Protein AF-A0A1M5TZU2-F1 (afdb_monomer_lite)

Radius of gyration: 35.51 Å; chains: 1; bounding box: 53×22×109 Å

Foldseek 3Di:
DVVVLVVVVVLLVVLLVVLVVVCCPPNDGDPVSVVLLVVLLVVLVVVVDFVCVVSVVPPPSDNVRSSSRSNNCSCPVVSVVVVVCVVVVCPVVVVVVVVVVVVVVVVVVVVVVVVVVVVVVVVVVVVVVVVVVVVVVPPD

pLDDT: mean 74.57, std 9.78, range [50.16, 89.69]

Secondary structure (DSSP, 8-state):
-HHHHHHHHHHHHHHHHHHHHHHEETTEE-HHHHHHHHHHHHHHHHHT--HHHHTT--S---HHHHHHHHHHHHTHHHHHHHHHHHHHTTHHHHHHHHHHHHHHHHHHHHHHHHHHHHHHHHHHHHHHHHHHHHHHTT--

Organism: NCBI:txid1121306

Structure (mmCIF, N/CA/C/O backbone):
data_AF-A0A1M5TZU2-F1
#
_entry.id   AF-A0A1M5TZU2-F1
#
loop_
_atom_site.group_PDB
_atom_site.id
_atom_site.type_symbol
_atom_site.label_atom_id
_atom_site.label_alt_id
_atom_site.label_comp_id
_atom_site.label_asym_id
_atom_site.label_entity_id
_atom_site.label_seq_id
_atom_site.pdbx_PDB_ins_code
_atom_site.Cartn_x
_atom_site.Cartn_y
_atom_site.Cartn_z
_atom_site.occupancy
_atom_site.B_iso_or_equiv
_atom_site.auth_seq_id
_atom_site.auth_comp_id
_atom_site.auth_asym_id
_atom_site.auth_atom_id
_atom_site.pdbx_PDB_model_num
ATOM 1 N N . MET A 1 1 ? -16.575 11.493 7.407 1.00 60.16 1 MET A N 1
ATOM 2 C CA . MET A 1 1 ? -16.573 10.868 6.067 1.00 60.16 1 MET A CA 1
ATOM 3 C C . MET A 1 1 ? -15.570 11.566 5.154 1.00 60.16 1 MET A C 1
ATOM 5 O O . MET A 1 1 ? -14.624 10.913 4.745 1.00 60.16 1 MET A O 1
ATOM 9 N N . GLU A 1 2 ? -15.668 12.882 4.930 1.00 71.38 2 GLU A N 1
ATOM 10 C CA . GLU A 1 2 ? -14.792 13.566 3.953 1.00 71.38 2 GLU A CA 1
ATOM 11 C C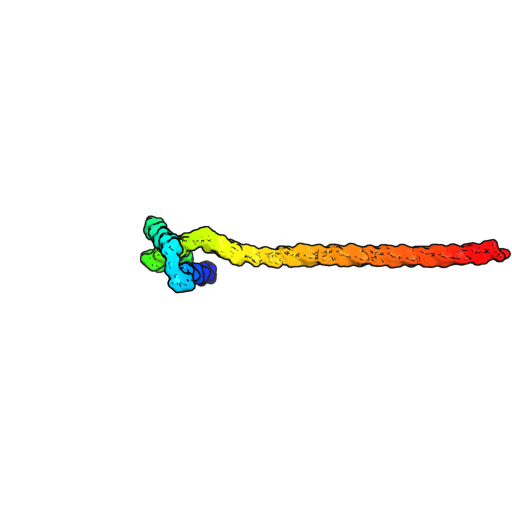 . GLU A 1 2 ? -13.315 13.695 4.355 1.00 71.38 2 GLU A C 1
ATOM 13 O O . GLU A 1 2 ? -12.443 13.445 3.531 1.00 71.38 2 GLU A O 1
ATOM 18 N N . LEU A 1 3 ? -13.003 13.991 5.624 1.00 77.62 3 LEU A N 1
ATOM 19 C CA . LEU A 1 3 ? -11.603 14.072 6.075 1.00 77.62 3 LEU A CA 1
ATOM 20 C C . LEU A 1 3 ? -10.880 12.719 5.963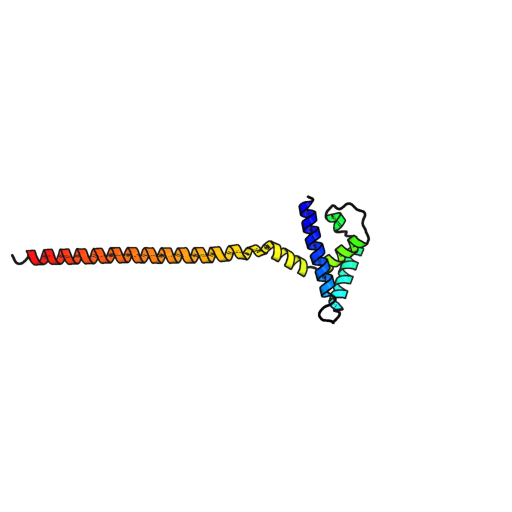 1.00 77.62 3 LEU A C 1
ATOM 22 O O . LEU A 1 3 ? -9.715 12.657 5.589 1.00 77.62 3 LEU A O 1
ATOM 26 N N . PHE A 1 4 ? -11.584 11.625 6.256 1.00 77.75 4 PHE A N 1
ATOM 27 C CA . PHE A 1 4 ? -11.029 10.278 6.147 1.00 77.75 4 PHE A CA 1
ATOM 28 C C . PHE A 1 4 ? -10.773 9.893 4.684 1.00 77.75 4 PHE A C 1
ATOM 30 O O . PHE A 1 4 ? -9.703 9.380 4.367 1.00 77.75 4 PHE A O 1
ATOM 37 N N . ALA A 1 5 ? -11.708 10.218 3.783 1.00 76.81 5 ALA A N 1
ATOM 38 C CA . ALA A 1 5 ? -11.512 10.059 2.345 1.00 76.81 5 ALA A CA 1
ATOM 39 C C . ALA A 1 5 ? -10.316 10.884 1.839 1.00 76.81 5 ALA A C 1
ATOM 41 O O . ALA A 1 5 ? -9.506 10.367 1.077 1.00 76.81 5 ALA A O 1
ATOM 42 N N . LEU A 1 6 ? -10.150 12.125 2.314 1.00 81.00 6 LEU A N 1
ATOM 43 C CA . LEU A 1 6 ? -9.008 12.979 1.977 1.00 81.00 6 LEU A CA 1
ATOM 44 C C . LEU A 1 6 ? -7.672 12.353 2.409 1.00 81.00 6 LEU A C 1
ATOM 46 O O . LEU A 1 6 ? -6.722 12.331 1.630 1.00 81.00 6 LEU A O 1
ATOM 50 N N . VAL A 1 7 ? -7.602 11.810 3.628 1.00 83.06 7 VAL A N 1
ATOM 51 C CA . VAL A 1 7 ? -6.395 11.140 4.141 1.00 83.06 7 VAL A CA 1
ATOM 52 C C . VAL A 1 7 ? -6.082 9.882 3.333 1.00 83.06 7 VAL A C 1
ATOM 54 O O . VAL A 1 7 ? -4.937 9.693 2.930 1.00 83.06 7 VAL A O 1
ATOM 57 N N . ILE A 1 8 ? -7.087 9.053 3.030 1.00 79.44 8 ILE A N 1
ATOM 58 C CA . ILE A 1 8 ? -6.907 7.884 2.157 1.00 79.44 8 ILE A CA 1
ATOM 59 C C . ILE A 1 8 ? -6.385 8.323 0.789 1.00 79.44 8 ILE A C 1
ATOM 61 O O . ILE A 1 8 ? -5.406 7.770 0.302 1.00 79.44 8 ILE A O 1
ATOM 65 N N . MET A 1 9 ? -6.985 9.348 0.189 1.00 78.50 9 MET A N 1
ATOM 66 C CA . MET A 1 9 ? -6.568 9.875 -1.109 1.00 78.50 9 MET A CA 1
ATOM 67 C C . MET A 1 9 ? -5.125 10.393 -1.102 1.00 78.50 9 MET A C 1
ATOM 69 O O . MET A 1 9 ? -4.383 10.133 -2.049 1.00 78.50 9 MET A O 1
ATOM 73 N N . ALA A 1 10 ? -4.700 11.069 -0.033 1.00 83.25 10 ALA A N 1
ATOM 74 C CA . ALA A 1 10 ? -3.321 11.526 0.125 1.00 83.25 10 ALA A CA 1
ATOM 75 C C . ALA A 1 10 ? -2.335 10.348 0.216 1.00 83.25 10 ALA A C 1
ATOM 77 O O . ALA A 1 10 ? -1.326 10.334 -0.489 1.00 83.25 10 ALA A O 1
ATOM 78 N N . LEU A 1 11 ? -2.661 9.325 1.014 1.00 81.25 11 LEU A N 1
ATOM 79 C CA . LEU A 1 11 ? -1.847 8.111 1.140 1.00 81.25 11 LEU A CA 1
ATOM 80 C C . LEU A 1 11 ? -1.754 7.339 -0.182 1.00 81.25 11 LEU A C 1
ATOM 82 O O . LEU A 1 11 ? -0.690 6.830 -0.526 1.00 81.25 11 LEU A O 1
ATOM 86 N N . LEU A 1 12 ? -2.847 7.273 -0.944 1.00 80.75 12 LEU A N 1
ATOM 87 C CA . LEU A 1 12 ? -2.859 6.637 -2.260 1.00 80.75 12 LEU A CA 1
ATOM 88 C C . LEU A 1 12 ? -2.003 7.391 -3.267 1.00 80.75 12 LEU A C 1
ATOM 90 O O . LEU A 1 12 ? -1.250 6.761 -4.004 1.00 80.75 12 LEU A O 1
ATOM 94 N N . CYS A 1 13 ? -2.094 8.721 -3.282 1.00 83.19 13 CYS A N 1
ATOM 95 C CA . CYS A 1 13 ? -1.280 9.557 -4.156 1.00 83.19 13 CYS A CA 1
ATOM 96 C C . CYS A 1 13 ? 0.218 9.302 -3.924 1.00 83.19 13 CYS A C 1
ATOM 98 O O . CYS A 1 13 ? 0.951 9.030 -4.876 1.00 83.19 13 CYS A O 1
ATOM 100 N N . GLU A 1 14 ? 0.649 9.273 -2.660 1.00 84.19 14 GLU A N 1
ATOM 101 C CA . GLU A 1 14 ? 2.032 8.955 -2.290 1.00 84.19 14 GLU A CA 1
ATOM 102 C C . GLU A 1 14 ? 2.415 7.526 -2.701 1.00 84.19 14 GLU A C 1
ATOM 104 O O . GLU A 1 14 ? 3.465 7.288 -3.302 1.00 84.19 14 GLU A O 1
ATOM 109 N N . ALA A 1 15 ? 1.529 6.559 -2.446 1.00 79.62 15 ALA A N 1
ATOM 110 C CA . ALA A 1 15 ? 1.757 5.164 -2.798 1.00 79.62 15 ALA A CA 1
ATOM 111 C C . ALA A 1 15 ? 1.955 4.973 -4.307 1.00 79.62 15 ALA A C 1
ATOM 113 O O . ALA A 1 15 ? 2.858 4.234 -4.717 1.00 79.62 15 ALA A O 1
ATOM 114 N N . ILE A 1 16 ? 1.133 5.642 -5.119 1.00 83.56 16 ILE A N 1
ATOM 115 C CA . ILE A 1 16 ? 1.219 5.655 -6.579 1.00 83.56 16 ILE A CA 1
ATOM 116 C C . ILE A 1 16 ? 2.542 6.294 -7.001 1.00 83.56 16 ILE A C 1
ATOM 118 O O . ILE A 1 16 ? 3.313 5.660 -7.721 1.00 83.56 16 ILE A O 1
ATOM 122 N N . TRP A 1 17 ? 2.849 7.496 -6.510 1.00 84.69 17 TRP A N 1
ATOM 123 C CA . TRP A 1 17 ? 4.064 8.224 -6.878 1.00 84.69 17 TRP A CA 1
ATOM 124 C C . TRP A 1 17 ? 5.345 7.435 -6.577 1.00 84.69 17 TRP A C 1
ATOM 126 O O . TRP A 1 17 ? 6.224 7.319 -7.432 1.00 84.69 17 TRP A O 1
ATOM 136 N N . GLU A 1 18 ? 5.432 6.814 -5.401 1.00 82.44 18 GLU A N 1
ATOM 137 C CA . GLU A 1 18 ? 6.550 5.936 -5.046 1.00 82.44 18 GLU A CA 1
ATOM 138 C C . GLU A 1 18 ? 6.639 4.700 -5.949 1.00 82.44 18 GLU A C 1
ATOM 140 O O . GLU A 1 18 ? 7.729 4.306 -6.365 1.00 82.44 18 GLU A O 1
ATOM 145 N N . THR A 1 19 ? 5.503 4.109 -6.329 1.00 80.44 19 THR A N 1
ATOM 146 C CA . THR A 1 19 ? 5.487 2.963 -7.256 1.00 80.44 19 THR A CA 1
ATOM 147 C C . THR A 1 19 ? 6.041 3.338 -8.619 1.00 80.44 19 THR A C 1
ATOM 149 O O . THR A 1 19 ? 6.864 2.602 -9.163 1.00 80.44 19 THR A O 1
ATOM 152 N N . LEU A 1 20 ? 5.644 4.498 -9.149 1.00 80.69 20 LEU A N 1
ATOM 153 C CA . LEU A 1 20 ? 6.174 4.992 -10.416 1.00 80.69 20 LEU A CA 1
ATOM 154 C C . LEU A 1 20 ? 7.679 5.272 -10.331 1.00 80.69 20 LEU A C 1
ATOM 156 O O . LEU A 1 20 ? 8.421 4.853 -11.220 1.00 80.69 20 LEU A O 1
ATOM 160 N N . LYS A 1 21 ? 8.155 5.907 -9.251 1.00 80.31 21 LY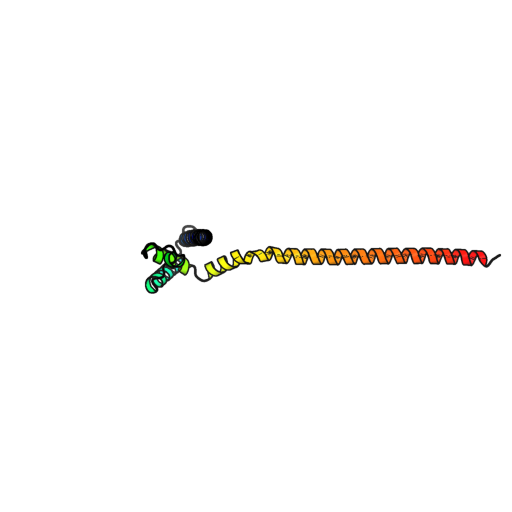S A N 1
ATOM 161 C CA . LYS A 1 21 ? 9.595 6.142 -9.036 1.00 80.31 21 LYS A CA 1
ATOM 162 C C . LYS A 1 21 ? 10.391 4.840 -8.982 1.00 80.31 21 LYS A C 1
ATOM 164 O O . LYS A 1 21 ? 11.486 4.770 -9.530 1.00 80.31 21 LYS A O 1
ATOM 169 N N . MET A 1 22 ? 9.845 3.789 -8.372 1.00 75.88 22 MET A N 1
ATOM 170 C CA . MET A 1 22 ? 10.527 2.497 -8.266 1.00 75.88 22 MET A CA 1
ATOM 171 C C . MET A 1 22 ? 10.759 1.808 -9.620 1.00 75.88 22 MET A C 1
ATOM 173 O O . MET A 1 22 ? 11.704 1.031 -9.739 1.00 75.88 22 MET A O 1
ATOM 177 N N . ILE A 1 23 ? 9.950 2.093 -10.644 1.00 77.19 23 ILE A N 1
ATOM 178 C CA . ILE A 1 23 ? 10.162 1.553 -11.999 1.00 77.19 23 ILE A CA 1
ATOM 179 C C . ILE A 1 23 ? 11.484 2.080 -12.583 1.00 77.19 23 ILE A C 1
ATOM 181 O O . ILE A 1 23 ? 12.216 1.336 -13.245 1.00 77.19 23 ILE A O 1
ATOM 185 N N . TRP A 1 24 ? 11.822 3.335 -12.271 1.00 71.25 24 TRP A N 1
ATOM 186 C CA . TRP A 1 24 ? 13.031 4.020 -12.717 1.00 71.25 24 TRP A CA 1
ATOM 187 C C . TRP A 1 24 ? 14.011 4.227 -11.552 1.00 71.25 24 TRP A C 1
ATOM 189 O O . TRP A 1 24 ? 14.128 5.317 -10.994 1.00 71.25 24 TRP A O 1
ATOM 199 N N . GLN A 1 25 ? 14.759 3.184 -11.180 1.00 69.19 25 GLN A N 1
ATOM 200 C CA . GLN A 1 25 ? 15.815 3.307 -10.168 1.00 69.19 25 GLN A CA 1
ATOM 201 C C . GLN A 1 25 ? 17.196 3.456 -10.810 1.00 69.19 25 GLN A C 1
ATOM 203 O O . GLN A 1 25 ? 17.631 2.609 -11.585 1.00 69.19 25 GLN A O 1
ATOM 208 N N . ASN A 1 26 ? 17.931 4.505 -10.424 1.00 59.62 26 ASN A N 1
ATOM 209 C CA . ASN A 1 26 ? 19.374 4.649 -10.675 1.00 59.62 26 ASN A CA 1
ATOM 210 C C . ASN A 1 26 ? 19.797 4.432 -12.144 1.00 59.62 26 ASN A C 1
ATOM 212 O O . ASN A 1 26 ? 20.796 3.769 -12.422 1.00 59.62 26 ASN A O 1
ATOM 216 N N . GLY A 1 27 ? 19.008 4.948 -13.093 1.00 63.44 27 GLY A N 1
ATOM 217 C CA . GLY A 1 27 ? 19.291 4.832 -14.529 1.00 63.44 27 GLY A CA 1
ATOM 218 C C . GLY A 1 27 ? 19.118 3.424 -15.115 1.00 63.44 27 GLY A C 1
ATOM 219 O O . GLY A 1 27 ? 19.460 3.214 -16.276 1.00 63.44 27 GLY A O 1
ATOM 220 N N . LYS A 1 28 ? 18.586 2.462 -14.347 1.00 62.91 28 LYS A N 1
ATOM 221 C CA . LYS A 1 28 ? 18.258 1.110 -14.811 1.00 62.91 28 LYS A CA 1
ATOM 222 C C . LYS A 1 28 ? 16.758 0.877 -14.700 1.00 62.91 28 LYS A C 1
ATOM 224 O O . LYS A 1 28 ? 16.162 1.002 -13.633 1.00 62.91 28 LYS A O 1
ATOM 229 N N . PHE A 1 29 ? 16.153 0.522 -15.824 1.00 72.75 29 PHE A N 1
ATOM 230 C CA . PHE A 1 29 ? 14.738 0.198 -15.873 1.00 72.75 29 PHE A CA 1
ATOM 231 C C . PHE A 1 29 ? 14.513 -1.205 -15.300 1.00 72.75 29 PHE A C 1
ATOM 233 O O . PHE A 1 29 ? 15.082 -2.180 -15.796 1.00 72.75 29 PHE A O 1
ATOM 240 N N . SER A 1 30 ? 13.707 -1.318 -14.244 1.00 75.69 30 SER A N 1
ATOM 241 C CA . SER A 1 30 ? 13.426 -2.613 -13.616 1.00 75.69 30 SER A CA 1
ATOM 242 C C . SER A 1 30 ? 12.231 -3.290 -14.293 1.00 75.69 30 SER A C 1
ATOM 244 O O . SER A 1 30 ? 11.072 -3.042 -13.959 1.00 75.69 30 SER A O 1
ATOM 246 N N . ILE A 1 31 ? 12.525 -4.164 -15.263 1.00 77.81 31 ILE A N 1
ATOM 247 C CA . ILE A 1 31 ? 11.510 -4.949 -15.989 1.00 77.81 31 ILE A CA 1
ATOM 248 C C . ILE A 1 31 ? 10.607 -5.725 -15.017 1.00 77.81 31 ILE A C 1
ATOM 250 O O . ILE A 1 31 ? 9.401 -5.776 -15.231 1.00 77.81 31 ILE A O 1
ATOM 254 N N . ASP A 1 32 ? 11.160 -6.250 -13.920 1.00 79.00 32 ASP A N 1
ATOM 255 C CA . ASP A 1 32 ? 10.408 -7.052 -12.949 1.00 79.00 32 ASP A CA 1
ATOM 256 C C . ASP A 1 32 ? 9.329 -6.230 -12.231 1.00 79.00 32 ASP A C 1
ATOM 258 O O . ASP A 1 32 ? 8.205 -6.694 -12.031 1.00 79.00 32 ASP A O 1
ATOM 262 N N . ARG A 1 33 ? 9.637 -4.971 -11.888 1.00 80.75 33 ARG A N 1
ATOM 263 C CA . ARG A 1 33 ? 8.673 -4.072 -11.238 1.00 80.75 33 ARG A CA 1
ATOM 264 C C . ARG A 1 33 ? 7.624 -3.578 -12.221 1.00 80.75 33 ARG A C 1
ATOM 266 O O . ARG A 1 33 ? 6.458 -3.475 -11.852 1.00 80.75 33 ARG A O 1
ATOM 273 N N . LEU A 1 34 ? 8.014 -3.319 -13.472 1.00 84.25 34 LEU A N 1
ATOM 274 C CA . LEU A 1 34 ? 7.048 -3.013 -14.524 1.00 84.25 34 LEU A CA 1
ATOM 275 C C . LEU A 1 34 ? 6.117 -4.212 -14.777 1.00 84.25 34 LEU A C 1
ATOM 277 O O . LEU A 1 34 ? 4.913 -4.026 -14.918 1.00 84.25 34 LEU A O 1
ATOM 281 N N . GLY A 1 35 ? 6.649 -5.436 -14.782 1.00 83.88 35 GLY A N 1
ATOM 282 C CA . GLY A 1 35 ? 5.861 -6.660 -14.911 1.00 83.88 35 GLY A CA 1
ATOM 283 C C . GLY A 1 35 ? 4.834 -6.800 -13.788 1.00 83.88 35 GLY A C 1
ATOM 284 O O . GLY A 1 35 ? 3.655 -7.020 -14.060 1.00 83.88 35 GLY A O 1
ATOM 285 N N . ALA A 1 36 ? 5.245 -6.577 -12.537 1.00 84.06 36 ALA A N 1
ATOM 286 C CA . ALA A 1 36 ? 4.333 -6.562 -11.394 1.00 84.06 36 ALA A CA 1
ATOM 287 C C . ALA A 1 36 ? 3.252 -5.470 -11.517 1.00 84.06 36 ALA A C 1
ATOM 289 O O . ALA A 1 36 ? 2.077 -5.745 -11.263 1.00 84.06 36 ALA A O 1
ATOM 290 N N . LEU A 1 37 ? 3.625 -4.263 -11.967 1.00 87.38 37 LEU A N 1
ATOM 291 C CA . LEU A 1 37 ? 2.693 -3.160 -12.230 1.00 87.38 37 LEU A CA 1
ATOM 292 C C . LEU A 1 37 ? 1.621 -3.564 -13.246 1.00 87.38 37 LEU A C 1
ATOM 294 O O . LEU A 1 37 ? 0.427 -3.423 -12.984 1.00 87.38 37 LEU A O 1
ATOM 298 N N . ILE A 1 38 ? 2.050 -4.102 -14.389 1.00 87.81 38 ILE A N 1
ATOM 299 C CA . ILE A 1 38 ? 1.158 -4.541 -15.463 1.00 87.81 38 ILE A CA 1
ATOM 300 C C . ILE A 1 38 ? 0.235 -5.651 -14.957 1.00 87.81 38 ILE A C 1
ATOM 302 O O . ILE A 1 38 ? -0.969 -5.579 -15.186 1.00 87.81 38 ILE A O 1
ATOM 306 N N . CYS A 1 39 ? 0.756 -6.630 -14.212 1.00 87.06 39 CYS A N 1
ATOM 307 C CA . CYS A 1 39 ? -0.062 -7.675 -13.597 1.00 87.06 39 CYS A CA 1
ATOM 308 C C . CYS A 1 39 ? -1.135 -7.093 -12.665 1.00 87.06 39 CYS A C 1
ATOM 310 O O . CYS A 1 39 ? -2.295 -7.492 -12.754 1.00 87.06 39 CYS A O 1
ATOM 312 N N . GLY A 1 40 ? -0.789 -6.117 -11.820 1.00 87.38 40 GLY A N 1
ATOM 313 C CA . GLY A 1 40 ? -1.755 -5.445 -10.945 1.00 87.38 40 GLY A CA 1
ATOM 314 C C . GLY A 1 40 ? -2.852 -4.710 -11.721 1.00 87.38 40 GLY A C 1
ATOM 315 O O . GLY A 1 40 ? -4.033 -4.836 -11.394 1.00 87.38 40 GLY A O 1
ATOM 316 N N . VAL A 1 41 ? -2.486 -4.010 -12.799 1.00 88.62 41 VAL A N 1
ATOM 317 C CA . VAL A 1 41 ? -3.441 -3.337 -13.697 1.00 88.62 41 VAL A CA 1
ATOM 318 C C . VAL A 1 41 ? -4.349 -4.333 -14.414 1.00 88.62 41 VAL A C 1
ATOM 320 O O . VAL A 1 41 ? -5.559 -4.120 -14.458 1.00 88.62 41 VAL A O 1
ATOM 323 N N . VAL A 1 42 ? -3.812 -5.447 -14.914 1.00 89.69 42 VAL A N 1
ATOM 324 C CA . VAL A 1 42 ? -4.612 -6.506 -15.549 1.00 89.69 42 VAL A CA 1
ATOM 325 C C . VAL A 1 42 ? -5.620 -7.092 -14.561 1.00 89.69 42 VAL A C 1
ATOM 327 O O . VAL A 1 42 ? -6.794 -7.220 -14.898 1.00 89.69 42 VAL A O 1
ATOM 330 N N . VAL A 1 43 ? -5.204 -7.385 -13.326 1.00 87.19 43 VAL A N 1
ATOM 331 C CA . VAL A 1 43 ? -6.110 -7.890 -12.283 1.00 87.19 43 VAL A CA 1
ATOM 332 C C . VAL A 1 43 ? -7.214 -6.873 -11.975 1.00 87.19 43 VAL A C 1
ATOM 334 O O . VAL A 1 43 ? -8.387 -7.244 -11.938 1.00 87.19 43 VAL A O 1
ATOM 337 N N . ALA A 1 44 ? -6.881 -5.588 -11.827 1.00 87.88 44 ALA A N 1
ATOM 338 C CA . ALA A 1 44 ? -7.878 -4.545 -11.580 1.00 87.88 44 ALA A CA 1
ATOM 339 C C . ALA A 1 44 ? -8.879 -4.395 -12.737 1.00 87.88 44 ALA A C 1
ATOM 341 O O . ALA A 1 44 ? -10.073 -4.228 -12.491 1.00 87.88 44 ALA A O 1
ATOM 342 N N . LEU A 1 45 ? -8.420 -4.520 -13.988 1.00 86.19 45 LEU A N 1
ATOM 343 C CA . LEU A 1 45 ? -9.277 -4.504 -15.177 1.00 86.19 45 LEU A CA 1
ATOM 344 C C . LEU A 1 45 ? -10.217 -5.713 -15.237 1.00 86.19 45 LEU A C 1
ATOM 346 O O . LEU A 1 45 ? -11.393 -5.549 -15.562 1.00 86.19 45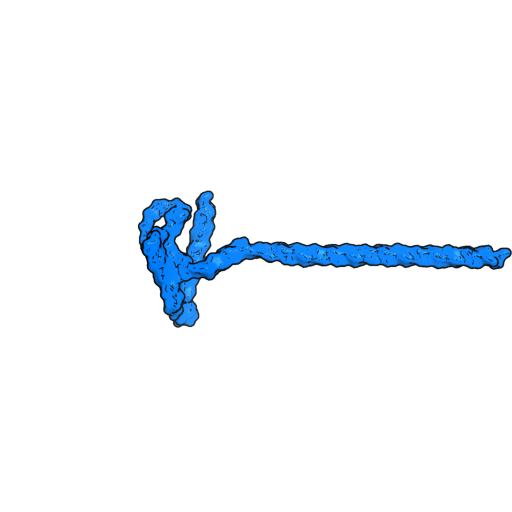 LEU A O 1
ATOM 350 N N . VAL A 1 46 ? -9.725 -6.911 -14.905 1.00 86.06 46 VAL A N 1
ATOM 351 C CA . VAL A 1 46 ? -10.530 -8.145 -14.891 1.00 86.06 46 VAL A CA 1
ATOM 352 C C . VAL A 1 46 ? -11.629 -8.067 -13.834 1.00 86.06 46 VAL A C 1
ATOM 354 O O . VAL A 1 46 ? -12.778 -8.401 -14.116 1.00 86.06 46 VAL A O 1
ATOM 357 N N . VAL A 1 47 ? -11.294 -7.594 -12.633 1.00 86.00 47 VAL A N 1
ATOM 358 C CA . VAL A 1 47 ? -12.246 -7.496 -11.515 1.00 86.00 47 VAL A CA 1
ATOM 359 C C . VAL A 1 47 ? -13.114 -6.227 -11.617 1.00 86.00 47 VAL A C 1
ATOM 361 O O . VAL A 1 47 ? -14.154 -6.141 -10.970 1.00 86.00 47 VAL A O 1
ATOM 364 N N . LYS A 1 48 ? -12.736 -5.261 -12.469 1.00 83.75 48 LYS A N 1
ATOM 365 C CA . LYS A 1 48 ? -13.376 -3.939 -12.620 1.00 83.75 48 LYS A CA 1
ATOM 366 C C . LYS A 1 48 ? -13.488 -3.182 -11.294 1.00 83.75 48 LYS A C 1
ATOM 368 O O . LYS A 1 48 ? -14.499 -2.539 -11.017 1.00 83.75 48 LYS A O 1
ATOM 373 N N . VAL A 1 49 ? -12.446 -3.271 -10.467 1.00 81.50 49 VAL A N 1
ATOM 374 C CA . VAL A 1 49 ? -12.401 -2.549 -9.190 1.00 81.50 49 VAL A CA 1
ATOM 375 C C . VAL A 1 49 ? -11.982 -1.111 -9.447 1.00 81.50 49 VAL A C 1
ATOM 377 O O . VAL A 1 49 ? -10.952 -0.864 -10.071 1.00 81.50 49 VAL A O 1
ATOM 380 N N . ASP A 1 50 ? -12.767 -0.178 -8.919 1.00 84.06 50 ASP A N 1
ATOM 381 C CA . ASP A 1 50 ? -12.444 1.242 -8.890 1.00 84.06 50 ASP A CA 1
ATOM 382 C C . ASP A 1 50 ? -12.377 1.718 -7.437 1.00 84.06 50 ASP A C 1
ATOM 384 O O . ASP A 1 50 ? -13.375 1.731 -6.708 1.00 84.06 50 ASP A O 1
ATOM 388 N N . MET A 1 51 ? -11.179 2.103 -7.009 1.00 77.44 51 MET A N 1
ATOM 389 C CA . MET A 1 51 ? -10.931 2.581 -5.660 1.00 77.44 51 MET A CA 1
ATOM 390 C C . MET A 1 51 ? -11.660 3.894 -5.355 1.00 77.44 51 MET A C 1
ATOM 392 O O . MET A 1 51 ? -12.080 4.096 -4.217 1.00 77.44 51 MET A O 1
ATOM 396 N N . PHE A 1 52 ? -11.882 4.762 -6.346 1.00 76.44 52 PHE A N 1
ATOM 397 C CA . PHE A 1 52 ? -12.633 6.003 -6.135 1.00 76.44 52 PHE A CA 1
ATOM 398 C C . PHE A 1 52 ? -14.104 5.717 -5.840 1.00 76.44 52 PHE A C 1
ATOM 400 O O . PHE A 1 52 ? -14.669 6.297 -4.911 1.00 76.44 52 PHE A O 1
ATOM 407 N N . SER A 1 53 ? -14.681 4.733 -6.534 1.00 75.88 53 SER A N 1
ATOM 408 C CA . SER A 1 53 ? -16.022 4.239 -6.221 1.00 75.88 53 SER A CA 1
ATOM 409 C C . SER A 1 53 ? -16.088 3.608 -4.826 1.00 75.88 53 SER A C 1
ATOM 411 O O . SER A 1 53 ? -17.107 3.748 -4.153 1.00 75.88 53 SER A O 1
ATOM 413 N N . LEU A 1 54 ? -15.020 2.939 -4.372 1.00 72.62 54 LEU A N 1
ATOM 414 C CA . LEU A 1 54 ? -14.936 2.353 -3.026 1.00 72.62 54 LEU A CA 1
ATOM 415 C C . LEU A 1 54 ? -14.903 3.412 -1.916 1.00 72.62 54 LEU A C 1
ATOM 417 O O . LEU A 1 54 ? -15.480 3.208 -0.852 1.00 72.62 54 LEU A O 1
ATOM 421 N N . VAL A 1 55 ? -14.230 4.540 -2.156 1.00 73.31 55 VAL A N 1
ATOM 422 C CA . VAL A 1 55 ? -14.111 5.657 -1.200 1.00 73.31 55 VAL A CA 1
ATOM 423 C C . VAL A 1 55 ? -15.364 6.557 -1.212 1.00 73.31 55 VAL A C 1
ATOM 425 O O . VAL A 1 55 ? -15.489 7.469 -0.398 1.00 73.31 55 VAL A O 1
ATOM 428 N N . GLY A 1 56 ? -16.339 6.274 -2.084 1.00 70.88 56 GLY A N 1
ATOM 429 C CA . GLY A 1 56 ? -17.600 7.014 -2.176 1.00 70.88 56 GLY A CA 1
ATOM 430 C C . GLY A 1 56 ? -17.534 8.248 -3.077 1.00 70.88 56 GLY A C 1
ATOM 431 O O . GLY A 1 56 ? -18.448 9.070 -3.054 1.00 70.88 56 GLY A O 1
ATOM 432 N N . LEU A 1 57 ? -16.481 8.380 -3.890 1.00 68.25 57 LEU A N 1
ATOM 433 C CA . LEU A 1 57 ? -16.399 9.391 -4.939 1.00 68.25 57 LEU A CA 1
ATOM 434 C C . LEU A 1 57 ? -17.198 8.869 -6.142 1.00 68.25 57 LEU A C 1
ATOM 436 O O . LEU A 1 57 ? -16.709 8.097 -6.958 1.00 68.25 57 LEU A O 1
ATOM 440 N N . THR A 1 58 ? -18.470 9.255 -6.217 1.00 56.50 58 THR A N 1
ATOM 441 C CA . THR A 1 58 ? -19.478 8.740 -7.165 1.00 56.50 58 THR A CA 1
ATOM 442 C C . THR A 1 58 ? -19.292 9.178 -8.622 1.00 56.50 58 THR A C 1
ATOM 444 O O . THR A 1 58 ? -20.184 8.962 -9.445 1.00 56.50 58 THR A O 1
ATOM 447 N N . GLN A 1 59 ? -18.158 9.779 -8.990 1.00 54.69 59 GLN A N 1
ATOM 448 C CA . GLN A 1 59 ? -17.904 10.086 -10.394 1.00 54.69 59 GLN A CA 1
ATOM 449 C C . GLN A 1 59 ? -17.582 8.794 -11.144 1.00 54.69 59 GLN A C 1
ATOM 451 O O . GLN A 1 59 ? -16.513 8.224 -10.966 1.00 54.69 59 GLN A O 1
ATOM 456 N N . THR A 1 60 ? -18.563 8.353 -11.940 1.00 53.09 60 THR A N 1
ATOM 457 C CA . THR A 1 60 ? -18.495 7.410 -13.070 1.00 53.09 60 THR A CA 1
ATOM 458 C C . THR A 1 60 ? -17.154 6.710 -13.234 1.00 53.09 60 THR A C 1
ATOM 460 O O . THR A 1 60 ? -16.181 7.376 -13.585 1.00 53.09 60 THR A O 1
ATOM 463 N N . THR A 1 61 ? -17.163 5.382 -13.073 1.00 59.06 61 THR A N 1
ATOM 464 C CA . THR A 1 61 ? -16.072 4.438 -13.364 1.00 59.06 61 THR A CA 1
ATOM 465 C C . THR A 1 61 ? -15.223 4.903 -14.540 1.00 59.06 61 THR A C 1
ATOM 467 O O . THR A 1 61 ? -15.508 4.628 -15.707 1.00 59.06 61 THR A O 1
ATOM 470 N N . SER A 1 62 ? -14.178 5.658 -14.223 1.00 72.69 62 SER A N 1
ATOM 471 C CA . SER A 1 62 ? -13.269 6.188 -15.222 1.00 72.69 62 SER A CA 1
ATOM 472 C C . SER A 1 62 ? -12.182 5.148 -15.401 1.00 72.69 62 SER A C 1
ATOM 474 O O . SER A 1 62 ? -11.681 4.597 -14.420 1.00 72.69 62 SER A O 1
ATOM 476 N N . ILE A 1 63 ? -11.785 4.875 -16.644 1.00 78.25 63 ILE A N 1
ATOM 477 C CA . ILE A 1 63 ? -10.688 3.938 -16.941 1.00 78.25 63 ILE A CA 1
ATOM 478 C C . ILE A 1 63 ? -9.439 4.271 -16.096 1.00 78.25 63 ILE A C 1
ATOM 480 O O . ILE A 1 63 ? -8.721 3.374 -15.661 1.00 78.25 63 ILE A O 1
ATOM 484 N N . ILE A 1 64 ? -9.243 5.561 -15.792 1.00 81.25 64 ILE A N 1
ATOM 485 C CA . ILE A 1 64 ? -8.201 6.078 -14.902 1.00 81.25 64 ILE A CA 1
ATOM 486 C C . ILE A 1 64 ? -8.286 5.485 -13.484 1.00 81.25 64 ILE A C 1
ATOM 488 O O . ILE A 1 64 ? -7.258 5.090 -12.942 1.00 81.25 64 ILE A O 1
ATOM 492 N N . GLY A 1 65 ? -9.479 5.383 -12.890 1.00 80.50 65 GLY A N 1
ATOM 493 C CA . GLY A 1 65 ? -9.670 4.864 -11.531 1.00 80.50 65 GLY A CA 1
ATOM 494 C C . GLY A 1 65 ? -9.307 3.387 -11.424 1.00 80.50 65 GLY A C 1
ATOM 495 O O . GLY A 1 65 ? -8.602 2.974 -10.502 1.00 80.50 65 GLY A O 1
ATOM 496 N N . ILE A 1 66 ? -9.678 2.602 -12.436 1.00 85.19 66 ILE A N 1
ATOM 497 C CA . ILE A 1 66 ? -9.348 1.173 -12.505 1.00 85.19 66 ILE A CA 1
ATOM 498 C C . ILE A 1 66 ? -7.834 0.969 -12.671 1.00 85.19 66 ILE A C 1
ATOM 500 O O . ILE A 1 66 ? -7.238 0.139 -11.984 1.00 85.19 66 ILE A O 1
ATOM 504 N N . VAL A 1 67 ? -7.179 1.763 -13.525 1.00 86.44 67 VAL A N 1
ATOM 505 C CA . VAL A 1 67 ? -5.718 1.699 -13.704 1.00 86.44 67 VAL A CA 1
ATOM 506 C C . VAL A 1 67 ? -4.986 2.076 -12.414 1.00 86.44 67 VAL A C 1
ATOM 508 O O . VAL A 1 67 ? -4.085 1.351 -11.998 1.00 86.44 67 VAL A O 1
ATOM 511 N N . LEU A 1 68 ? -5.392 3.156 -11.741 1.00 83.81 68 LEU A N 1
ATOM 512 C CA . LEU A 1 68 ? -4.793 3.577 -10.468 1.00 83.81 68 LEU A CA 1
ATOM 513 C C . LEU A 1 68 ? -4.971 2.518 -9.377 1.00 83.81 68 LEU A C 1
ATOM 515 O O . LEU A 1 68 ? -4.029 2.221 -8.644 1.00 83.81 68 LEU A O 1
ATOM 519 N N . THR A 1 69 ? -6.141 1.885 -9.328 1.00 86.94 69 THR A N 1
ATOM 520 C CA . THR A 1 69 ? -6.406 0.756 -8.429 1.00 86.94 69 THR A CA 1
ATOM 521 C C . THR A 1 69 ? -5.434 -0.393 -8.696 1.00 86.94 69 THR A C 1
ATOM 523 O O . THR A 1 69 ? -4.850 -0.946 -7.767 1.00 86.94 69 THR A O 1
ATOM 526 N N . GLY A 1 70 ? -5.183 -0.710 -9.966 1.00 87.94 70 GLY A N 1
ATOM 527 C CA . GLY A 1 70 ? -4.208 -1.721 -10.362 1.00 87.94 70 GLY A CA 1
ATOM 528 C C . GLY A 1 70 ? -2.765 -1.396 -9.985 1.00 87.94 70 GLY A C 1
ATOM 529 O O . GLY A 1 70 ? -2.035 -2.278 -9.534 1.00 87.94 70 GLY A O 1
ATOM 530 N N . ILE A 1 71 ? -2.366 -0.126 -10.099 1.00 86.94 71 ILE A N 1
ATOM 531 C CA . ILE A 1 71 ? -1.049 0.350 -9.651 1.00 86.94 71 ILE A CA 1
ATOM 532 C C . ILE A 1 71 ? -0.895 0.134 -8.142 1.00 86.94 71 ILE A C 1
ATOM 534 O O . ILE A 1 71 ? 0.120 -0.400 -7.698 1.00 86.94 71 ILE A O 1
ATOM 538 N N . VAL A 1 72 ? -1.913 0.474 -7.352 1.00 83.19 72 VAL A N 1
ATOM 539 C CA . VAL A 1 72 ? -1.893 0.266 -5.897 1.00 83.19 72 VAL A CA 1
ATOM 540 C C . VAL A 1 72 ? -1.841 -1.227 -5.555 1.00 83.19 72 VAL A C 1
ATOM 542 O O . VAL A 1 72 ? -1.005 -1.640 -4.750 1.00 83.19 72 VAL A O 1
ATOM 545 N N . ILE A 1 73 ? -2.659 -2.054 -6.218 1.00 85.06 73 ILE A N 1
ATOM 546 C CA . ILE A 1 73 ? -2.657 -3.519 -6.053 1.00 85.06 73 ILE A CA 1
ATOM 547 C C . ILE A 1 73 ? -1.282 -4.113 -6.376 1.00 85.06 73 ILE A C 1
ATOM 549 O O . ILE A 1 73 ? -0.839 -5.027 -5.683 1.00 85.06 73 ILE A O 1
ATOM 553 N N . SER A 1 74 ? -0.579 -3.586 -7.382 1.00 85.06 74 SER A N 1
ATOM 554 C CA . SER A 1 74 ? 0.725 -4.110 -7.803 1.00 85.06 74 SER A CA 1
ATOM 555 C C . SER A 1 74 ? 1.823 -4.016 -6.740 1.00 85.06 74 SER A C 1
ATOM 557 O O . SER A 1 74 ? 2.743 -4.834 -6.747 1.00 85.06 74 SER A O 1
ATOM 559 N N . ARG A 1 75 ? 1.728 -3.074 -5.785 1.00 76.38 75 ARG A N 1
ATOM 560 C CA . ARG A 1 75 ? 2.646 -3.050 -4.630 1.00 76.38 75 ARG A CA 1
ATOM 561 C C . ARG A 1 75 ? 2.387 -4.201 -3.656 1.00 76.38 75 ARG A C 1
ATOM 563 O O . ARG A 1 75 ? 3.281 -4.551 -2.882 1.00 76.38 75 ARG A O 1
ATOM 570 N N . GLY A 1 76 ? 1.182 -4.770 -3.677 1.00 76.06 76 GLY A N 1
ATOM 571 C CA . GLY A 1 76 ? 0.795 -5.946 -2.908 1.00 76.06 76 GLY A CA 1
ATOM 572 C C . GLY A 1 76 ? 1.055 -5.823 -1.405 1.00 76.06 76 GLY A C 1
ATOM 573 O O . GLY A 1 76 ? 0.919 -4.757 -0.800 1.00 76.06 76 GLY A O 1
ATOM 574 N N . ALA A 1 77 ? 1.456 -6.943 -0.801 1.00 68.31 77 ALA A N 1
ATOM 575 C CA . ALA A 1 77 ? 1.685 -7.068 0.636 1.00 68.31 77 ALA A CA 1
ATOM 576 C C . ALA A 1 77 ? 2.773 -6.128 1.182 1.00 68.31 77 ALA A C 1
ATOM 578 O O . ALA A 1 77 ? 2.722 -5.792 2.359 1.00 68.31 77 ALA A O 1
ATOM 579 N N . ASN A 1 78 ? 3.710 -5.658 0.349 1.00 73.12 78 ASN A N 1
ATOM 580 C CA . ASN A 1 78 ? 4.753 -4.721 0.779 1.00 73.12 78 ASN A CA 1
ATOM 581 C C . ASN A 1 78 ? 4.152 -3.365 1.173 1.00 73.12 78 ASN A C 1
ATOM 583 O O . ASN A 1 78 ? 4.487 -2.825 2.217 1.00 73.12 78 ASN A O 1
ATOM 587 N N . PHE A 1 79 ? 3.189 -2.857 0.397 1.00 74.50 79 PHE A N 1
ATOM 588 C CA . PHE A 1 79 ? 2.472 -1.631 0.756 1.00 74.50 79 PHE A CA 1
ATOM 589 C C . PHE A 1 79 ? 1.595 -1.814 1.995 1.00 74.50 79 PHE A C 1
ATOM 591 O O . PHE A 1 79 ? 1.575 -0.953 2.866 1.00 74.50 79 PHE A O 1
ATOM 598 N N . VAL A 1 80 ? 0.888 -2.943 2.094 1.00 71.50 80 VAL A N 1
ATOM 599 C CA . VAL A 1 80 ? 0.056 -3.247 3.268 1.00 71.50 80 VAL A CA 1
ATOM 600 C C . VAL A 1 80 ? 0.921 -3.366 4.523 1.00 71.50 80 VAL A C 1
ATOM 602 O O . VAL A 1 80 ? 0.542 -2.853 5.570 1.00 71.50 80 VAL A O 1
ATOM 605 N N . HIS A 1 81 ? 2.099 -3.981 4.420 1.00 74.00 81 HIS A N 1
ATOM 606 C CA . HIS A 1 81 ? 3.058 -4.069 5.514 1.00 74.00 81 HIS A CA 1
ATOM 607 C C . HIS A 1 81 ? 3.569 -2.686 5.935 1.00 74.00 81 HIS A C 1
ATOM 609 O O . HIS A 1 81 ? 3.554 -2.377 7.123 1.00 74.00 81 HIS A O 1
ATOM 615 N N . ASP A 1 82 ? 3.937 -1.830 4.979 1.00 74.38 82 ASP A N 1
ATOM 616 C CA . ASP A 1 82 ? 4.383 -0.460 5.252 1.00 74.38 82 ASP A CA 1
ATOM 617 C C . ASP A 1 82 ? 3.266 0.397 5.872 1.00 74.38 82 ASP A C 1
ATOM 619 O O . ASP A 1 82 ? 3.508 1.153 6.814 1.00 74.38 82 ASP A O 1
ATOM 623 N N . LEU A 1 83 ? 2.025 0.245 5.402 1.00 71.62 83 LEU A N 1
ATOM 624 C CA . LEU A 1 83 ? 0.851 0.932 5.941 1.00 71.62 83 LEU A CA 1
ATOM 625 C C . LEU A 1 83 ? 0.540 0.472 7.370 1.00 71.62 83 LEU A C 1
ATOM 627 O O . LEU A 1 83 ? 0.365 1.299 8.262 1.00 71.62 83 LEU A O 1
ATOM 631 N N . ILE A 1 84 ? 0.524 -0.843 7.605 1.00 77.38 84 ILE A N 1
ATOM 632 C CA . ILE A 1 84 ? 0.325 -1.432 8.932 1.00 77.38 84 ILE A CA 1
ATOM 633 C C . ILE A 1 84 ? 1.444 -0.997 9.877 1.00 77.38 84 ILE A C 1
ATOM 635 O O . ILE A 1 84 ? 1.159 -0.635 11.011 1.00 77.38 84 ILE A O 1
ATOM 639 N N . ASN A 1 85 ? 2.702 -0.986 9.433 1.00 74.31 85 ASN A N 1
ATOM 640 C CA . ASN A 1 85 ? 3.820 -0.520 10.249 1.00 74.31 85 ASN A CA 1
ATOM 641 C C . ASN A 1 85 ? 3.716 0.973 10.552 1.00 74.31 85 ASN A C 1
ATOM 643 O O . ASN A 1 85 ? 3.962 1.365 11.682 1.00 74.31 85 ASN A O 1
ATOM 647 N N . THR A 1 86 ? 3.315 1.800 9.588 1.00 69.56 86 THR A N 1
ATOM 648 C CA . THR A 1 86 ? 3.131 3.244 9.798 1.00 69.56 86 THR A CA 1
ATOM 649 C C . THR A 1 86 ? 2.033 3.520 10.825 1.00 69.56 86 THR A C 1
ATOM 651 O O . THR A 1 86 ? 2.212 4.369 11.690 1.00 69.56 86 THR A O 1
ATOM 654 N N . ILE A 1 87 ? 0.936 2.760 10.785 1.00 71.62 87 ILE A N 1
ATOM 655 C CA . ILE A 1 87 ? -0.158 2.848 11.765 1.00 71.62 87 ILE A CA 1
ATOM 656 C C . ILE A 1 87 ? 0.258 2.260 13.126 1.00 71.62 87 ILE A C 1
ATOM 658 O O . ILE A 1 87 ? -0.122 2.783 14.167 1.00 71.62 87 ILE A O 1
ATOM 662 N N . ASN A 1 88 ? 1.063 1.195 13.134 1.00 72.00 88 ASN A N 1
ATOM 663 C CA . ASN A 1 88 ? 1.514 0.508 14.349 1.00 72.00 88 ASN A CA 1
ATOM 664 C C . ASN A 1 88 ? 2.804 1.081 14.957 1.00 72.00 88 ASN A C 1
ATOM 666 O O . ASN A 1 88 ? 3.258 0.574 15.985 1.00 72.00 88 ASN A O 1
ATOM 670 N N . ASN A 1 89 ? 3.429 2.092 14.351 1.00 56.94 89 ASN A N 1
ATOM 671 C CA . ASN A 1 89 ? 4.724 2.633 14.785 1.00 56.94 89 ASN A CA 1
ATOM 672 C C . ASN A 1 89 ? 4.662 3.477 16.077 1.00 56.94 89 ASN A C 1
ATOM 674 O O . ASN A 1 89 ? 5.620 4.170 16.409 1.00 56.94 89 ASN A O 1
ATOM 678 N N . ASP A 1 90 ? 3.617 3.298 16.886 1.00 54.62 90 ASP A N 1
ATOM 679 C CA . ASP A 1 90 ? 3.568 3.674 18.305 1.00 54.62 90 ASP A CA 1
ATOM 680 C C . ASP A 1 90 ? 4.186 2.611 19.243 1.00 54.62 90 ASP A C 1
ATOM 682 O O . ASP A 1 90 ? 4.061 2.684 20.465 1.00 54.62 90 ASP A O 1
ATOM 686 N N . LYS A 1 91 ? 4.946 1.631 18.728 1.00 53.91 91 LYS A N 1
ATOM 687 C CA . 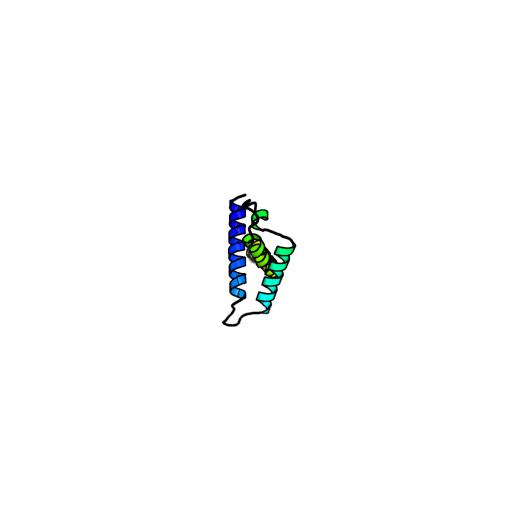LYS A 1 91 ? 5.783 0.754 19.585 1.00 53.91 91 LYS A CA 1
ATOM 688 C C . LYS A 1 91 ? 6.924 1.506 20.284 1.00 53.91 91 LYS A C 1
ATOM 690 O O . LYS A 1 91 ? 7.508 0.994 21.239 1.00 53.91 91 LYS A O 1
ATOM 695 N N . SER A 1 92 ? 7.234 2.720 19.833 1.00 53.97 92 SER A N 1
ATOM 696 C CA . SER A 1 92 ? 8.186 3.623 20.484 1.00 53.97 92 SER A CA 1
ATOM 697 C C . SER A 1 92 ? 7.685 4.127 21.846 1.00 53.97 92 SER A C 1
ATOM 699 O O . SER A 1 92 ? 8.503 4.462 22.700 1.00 53.97 92 SER A O 1
ATOM 701 N N . LEU A 1 93 ? 6.373 4.117 22.106 1.00 57.09 93 LEU A N 1
ATOM 702 C CA . LEU A 1 93 ? 5.813 4.548 23.391 1.00 57.09 93 LEU A CA 1
ATOM 703 C C . LEU A 1 93 ? 5.930 3.462 24.475 1.00 57.09 93 LEU A C 1
ATOM 705 O O . LEU A 1 93 ? 6.240 3.782 25.620 1.00 57.09 93 LEU A O 1
ATOM 709 N N . GLY A 1 94 ? 5.772 2.179 24.125 1.00 56.84 94 GLY A N 1
ATOM 710 C CA . GLY A 1 94 ? 5.841 1.068 25.090 1.00 56.84 94 GLY A CA 1
ATOM 711 C C . GLY A 1 94 ? 7.238 0.847 25.687 1.00 56.84 94 GLY A C 1
ATOM 712 O O . GLY A 1 94 ? 7.392 0.723 26.899 1.00 56.84 94 GLY A O 1
ATOM 713 N N . ASN A 1 95 ? 8.283 0.901 24.856 1.00 60.69 95 ASN A N 1
ATOM 714 C CA . ASN A 1 95 ? 9.653 0.593 25.291 1.00 60.69 95 ASN A CA 1
ATOM 715 C C . ASN A 1 95 ? 10.248 1.640 26.258 1.00 60.69 95 ASN A C 1
ATOM 717 O O . ASN A 1 95 ? 11.109 1.320 27.084 1.00 60.69 95 ASN A O 1
ATOM 721 N N . ASN A 1 96 ? 9.792 2.894 26.173 1.00 67.75 96 ASN A N 1
ATOM 722 C CA . ASN A 1 96 ? 10.255 3.969 27.055 1.00 67.75 96 ASN A CA 1
ATOM 723 C C . ASN A 1 96 ? 9.634 3.873 28.458 1.00 67.75 96 ASN A C 1
ATOM 725 O O . ASN A 1 96 ? 10.288 4.229 29.442 1.00 67.75 96 ASN A O 1
ATOM 729 N N . ILE A 1 97 ? 8.412 3.344 28.572 1.00 75.38 97 ILE A N 1
ATOM 730 C CA . ILE A 1 97 ? 7.731 3.165 29.860 1.00 75.38 97 ILE A CA 1
ATOM 731 C C . ILE A 1 97 ? 8.382 2.020 30.637 1.00 75.38 97 ILE A C 1
ATOM 733 O O . ILE A 1 97 ? 8.752 2.221 31.789 1.00 75.38 97 ILE A O 1
ATOM 737 N N . ASP A 1 98 ? 8.648 0.881 29.993 1.00 77.12 98 ASP A N 1
ATOM 738 C CA . ASP A 1 98 ? 9.303 -0.267 30.640 1.00 77.12 98 ASP A CA 1
ATOM 739 C C . ASP A 1 98 ? 10.707 0.073 31.158 1.00 77.12 98 ASP A C 1
ATOM 741 O O . ASP A 1 98 ? 11.119 -0.368 32.233 1.00 77.12 98 ASP A O 1
ATOM 745 N N . THR A 1 99 ? 11.450 0.895 30.414 1.00 76.56 99 THR A N 1
ATOM 746 C CA . THR A 1 99 ? 12.775 1.367 30.838 1.00 76.56 99 THR A CA 1
ATOM 747 C C . THR A 1 99 ? 12.665 2.343 32.011 1.00 76.56 99 THR A C 1
ATOM 749 O O . THR A 1 99 ? 13.417 2.234 32.979 1.00 76.56 99 THR A O 1
ATOM 752 N N . THR A 1 100 ? 11.699 3.266 31.972 1.00 78.56 100 THR A N 1
ATOM 753 C CA . THR A 1 100 ? 11.493 4.248 33.048 1.00 78.56 100 THR A CA 1
ATOM 754 C C . THR A 1 100 ? 11.006 3.583 34.338 1.00 78.56 100 THR A C 1
ATOM 756 O O . THR A 1 100 ? 11.508 3.913 35.409 1.00 78.56 100 THR A O 1
ATOM 759 N N . VAL A 1 101 ? 10.096 2.607 34.257 1.00 83.62 101 VAL A N 1
ATOM 760 C CA . VAL A 1 101 ? 9.602 1.844 35.418 1.00 83.62 101 VAL A CA 1
ATOM 761 C C . VAL A 1 101 ? 10.740 1.069 36.079 1.00 83.62 101 VAL A C 1
ATOM 763 O O . VAL A 1 101 ? 10.940 1.216 37.281 1.00 83.62 101 VAL A O 1
ATOM 766 N N . LYS A 1 102 ? 11.577 0.369 35.302 1.00 83.12 102 LYS A N 1
ATOM 767 C CA . LYS A 1 102 ? 12.762 -0.326 35.838 1.00 83.12 102 LYS A CA 1
ATOM 768 C C . LYS A 1 102 ? 13.748 0.621 36.523 1.00 83.12 102 LYS A C 1
ATOM 770 O O . LYS A 1 102 ? 14.360 0.260 37.525 1.00 83.12 102 LYS A O 1
ATOM 775 N N . ILE A 1 103 ? 13.929 1.837 36.006 1.00 83.94 103 ILE A N 1
ATOM 776 C CA . ILE A 1 103 ? 14.791 2.845 36.644 1.00 83.94 103 ILE A CA 1
ATOM 777 C C . ILE A 1 103 ? 14.184 3.318 37.972 1.00 83.94 103 ILE A C 1
ATOM 779 O O . ILE A 1 103 ? 14.914 3.510 38.944 1.00 83.94 103 ILE A O 1
ATOM 783 N N . LEU A 1 104 ? 12.862 3.492 38.037 1.00 82.81 104 LEU A N 1
ATOM 784 C CA . LEU A 1 104 ? 12.161 3.910 39.253 1.00 82.81 104 LEU A CA 1
ATOM 785 C C . LEU A 1 104 ? 12.147 2.814 40.328 1.00 82.81 104 LEU A C 1
ATOM 787 O O . LEU A 1 104 ? 12.351 3.129 41.501 1.00 82.81 104 LEU A O 1
ATOM 791 N N . GLU A 1 105 ? 11.971 1.550 39.941 1.00 83.06 105 GLU A N 1
ATOM 792 C CA . GLU A 1 105 ? 12.054 0.393 40.843 1.00 83.06 105 GLU A CA 1
ATOM 793 C C . GLU A 1 105 ? 13.450 0.289 41.467 1.00 83.06 105 GLU A C 1
ATOM 795 O O . GLU A 1 105 ? 13.580 0.378 42.688 1.00 83.06 105 GLU A O 1
ATOM 800 N N . ASN A 1 106 ? 14.507 0.272 40.645 1.00 82.12 106 ASN A N 1
ATOM 801 C CA . ASN A 1 106 ? 15.891 0.231 41.134 1.00 82.12 106 ASN A CA 1
ATOM 802 C C . ASN A 1 106 ? 16.228 1.424 42.049 1.00 82.12 106 ASN A C 1
ATOM 804 O O . ASN A 1 106 ? 16.905 1.273 43.065 1.00 82.12 106 ASN A O 1
ATOM 808 N N . LYS A 1 107 ? 15.728 2.625 41.729 1.00 83.19 107 LYS A N 1
ATOM 809 C CA . LYS A 1 107 ? 15.951 3.828 42.549 1.00 83.19 107 LYS A CA 1
ATOM 810 C C . LYS A 1 107 ? 15.201 3.783 43.885 1.00 83.19 107 LYS A C 1
ATOM 812 O O . LYS A 1 107 ? 15.649 4.387 44.860 1.00 83.19 107 LYS A O 1
ATOM 817 N N . THR A 1 108 ? 14.067 3.087 43.935 1.00 82.75 108 THR A N 1
ATOM 818 C CA . THR A 1 108 ? 13.291 2.872 45.163 1.00 82.75 108 THR A CA 1
ATOM 819 C C . THR A 1 108 ? 13.987 1.851 46.062 1.00 82.75 108 THR A C 1
ATOM 821 O O . THR A 1 108 ? 14.134 2.100 47.260 1.00 82.75 108 THR A O 1
ATOM 824 N N . GLU A 1 109 ? 14.505 0.766 45.484 1.00 79.25 109 GLU A N 1
ATOM 825 C CA . GLU A 1 109 ? 15.297 -0.240 46.199 1.00 79.25 109 GLU A CA 1
ATOM 826 C C . GLU A 1 109 ? 16.587 0.356 46.785 1.00 79.25 109 GLU A C 1
ATOM 828 O O . GLU A 1 109 ? 16.882 0.161 47.965 1.00 79.25 109 GLU A O 1
ATOM 833 N N . GLU A 1 110 ? 17.313 1.177 46.018 1.00 76.38 110 GLU A N 1
ATOM 834 C CA . GLU A 1 110 ? 18.542 1.827 46.496 1.00 76.38 110 GLU A CA 1
ATOM 835 C C . GLU A 1 110 ? 18.280 2.768 47.689 1.00 76.38 110 GLU A C 1
ATOM 837 O O . GLU A 1 110 ? 19.102 2.883 48.605 1.00 76.38 110 GLU A O 1
ATOM 842 N N . LYS A 1 111 ? 17.115 3.428 47.707 1.00 79.06 111 LYS A N 1
ATOM 843 C CA . LYS A 1 111 ? 16.710 4.323 48.797 1.00 79.06 111 LYS A CA 1
ATOM 844 C C . LYS A 1 111 ? 16.322 3.543 50.058 1.00 79.06 111 LYS A C 1
ATOM 846 O O . LYS A 1 111 ? 16.789 3.887 51.141 1.00 79.06 111 LYS A O 1
ATOM 851 N N . ALA A 1 112 ? 15.565 2.453 49.916 1.00 76.94 112 ALA A N 1
ATOM 852 C CA . ALA A 1 112 ? 15.173 1.594 51.037 1.00 76.94 112 ALA A CA 1
ATOM 853 C C . ALA A 1 112 ? 16.382 0.936 51.736 1.00 76.94 112 ALA A C 1
ATOM 855 O O . ALA A 1 112 ? 16.423 0.838 52.967 1.00 76.94 112 ALA A O 1
ATOM 856 N N . VAL A 1 113 ? 17.403 0.536 50.970 1.00 79.19 113 VAL A N 1
ATOM 857 C CA . VAL A 1 113 ? 18.649 -0.027 51.518 1.00 79.19 113 VAL A CA 1
ATOM 858 C C . VAL A 1 113 ? 19.457 1.030 52.280 1.00 79.19 113 VAL A C 1
ATOM 860 O O . VAL A 1 113 ? 19.977 0.750 53.362 1.00 79.19 113 VAL A O 1
ATOM 863 N N . LYS A 1 114 ? 19.544 2.262 51.761 1.00 78.38 114 LYS A N 1
ATOM 864 C CA . LYS A 1 114 ? 20.241 3.372 52.437 1.00 78.38 114 LYS A CA 1
ATOM 865 C C . LYS A 1 114 ? 19.582 3.747 53.765 1.00 78.38 114 LYS A C 1
ATOM 867 O O . LYS A 1 114 ? 20.292 3.917 54.758 1.00 78.38 114 LYS A O 1
ATOM 872 N N . ASP A 1 115 ? 18.254 3.796 53.802 1.00 78.06 115 ASP A N 1
ATOM 873 C CA . ASP A 1 115 ? 17.506 4.124 55.018 1.00 78.06 115 ASP A CA 1
ATOM 874 C C . ASP A 1 115 ? 17.684 3.031 56.088 1.00 78.06 115 ASP A C 1
ATOM 876 O O . ASP A 1 115 ? 18.011 3.336 57.238 1.00 78.06 115 ASP A O 1
ATOM 880 N N . SER A 1 116 ? 17.609 1.753 55.696 1.00 72.94 116 SER A N 1
ATOM 881 C CA . SER A 1 116 ? 17.827 0.603 56.593 1.00 72.94 116 SER A CA 1
ATOM 882 C C . SER A 1 116 ? 19.237 0.586 57.199 1.00 72.94 116 SER A C 1
ATOM 884 O O . SER A 1 116 ? 19.405 0.382 58.403 1.00 72.94 116 SER A O 1
ATOM 886 N N . ASN A 1 117 ? 20.262 0.873 56.390 1.00 75.56 117 ASN A N 1
ATOM 887 C CA . ASN A 1 117 ? 21.647 0.942 56.862 1.00 75.56 117 ASN A CA 1
ATOM 888 C C . ASN A 1 117 ? 21.891 2.138 57.796 1.00 75.56 117 ASN A C 1
ATOM 890 O O . ASN A 1 117 ? 22.675 2.032 58.741 1.00 75.56 117 ASN A O 1
ATOM 894 N N . SER A 1 118 ? 21.210 3.266 57.572 1.00 69.88 118 SER A N 1
ATOM 895 C CA . SER A 1 118 ? 21.302 4.434 58.454 1.00 69.88 118 SER A CA 1
ATOM 896 C C . SER A 1 118 ? 20.640 4.201 59.820 1.00 69.88 118 SER A C 1
ATOM 898 O O . SER A 1 118 ? 21.167 4.640 60.841 1.00 69.88 118 SER A O 1
ATOM 900 N N . LEU A 1 119 ? 19.534 3.452 59.867 1.00 69.12 119 LEU A N 1
ATOM 901 C CA . LEU A 1 119 ? 18.864 3.050 61.107 1.00 69.12 119 LEU A CA 1
ATOM 902 C C . LEU A 1 119 ? 19.729 2.096 61.934 1.00 69.12 119 LEU A C 1
ATOM 904 O O . LEU A 1 119 ? 19.880 2.300 63.137 1.00 69.12 119 LEU A O 1
ATOM 908 N N . ASN A 1 120 ? 20.341 1.101 61.287 1.00 71.81 120 ASN A N 1
ATOM 909 C CA . ASN A 1 120 ? 21.170 0.118 61.982 1.00 71.81 120 ASN A CA 1
ATOM 910 C C . ASN A 1 120 ? 22.420 0.761 62.607 1.00 71.81 120 ASN A C 1
ATOM 912 O O . ASN A 1 120 ? 22.722 0.543 63.775 1.00 71.81 120 ASN A O 1
ATOM 916 N N . LYS A 1 121 ? 23.067 1.685 61.885 1.00 72.94 121 LYS A N 1
ATOM 917 C CA . LYS A 1 121 ? 24.217 2.434 62.410 1.00 72.94 121 LYS A CA 1
ATOM 918 C C . LYS A 1 121 ? 23.882 3.248 63.671 1.00 72.94 121 LYS A C 1
ATOM 920 O O . LYS A 1 121 ? 24.693 3.322 64.589 1.00 72.94 121 LYS A O 1
ATOM 925 N N . ASN A 1 122 ? 22.689 3.842 63.736 1.00 70.62 122 ASN A N 1
ATOM 926 C CA . ASN A 1 122 ? 22.247 4.599 64.913 1.00 70.62 122 ASN A CA 1
ATOM 927 C C . ASN A 1 122 ? 21.918 3.689 66.111 1.00 70.62 122 ASN A C 1
ATOM 929 O O . ASN A 1 122 ? 22.144 4.078 67.257 1.00 70.62 122 ASN A O 1
ATOM 933 N N . LEU A 1 123 ? 21.402 2.481 65.862 1.00 66.81 123 LEU A N 1
ATOM 934 C CA . LEU A 1 123 ? 21.180 1.468 66.899 1.00 66.81 123 LEU A CA 1
ATOM 935 C C . LEU A 1 123 ? 22.510 0.991 67.495 1.00 66.81 123 LEU A C 1
ATOM 937 O O . LEU A 1 123 ? 22.636 0.928 68.717 1.00 66.81 123 LEU A O 1
ATOM 941 N N . ASP A 1 124 ? 23.514 0.750 66.653 1.00 67.50 124 ASP A N 1
ATOM 942 C CA . ASP A 1 124 ? 24.854 0.351 67.092 1.00 67.50 124 ASP A CA 1
ATOM 943 C C . ASP A 1 124 ? 25.548 1.455 67.912 1.00 67.50 124 ASP A C 1
ATOM 945 O O . ASP A 1 124 ? 26.141 1.177 68.958 1.00 67.50 124 ASP A O 1
ATOM 949 N N . GLU A 1 125 ? 25.431 2.724 67.498 1.00 66.88 125 GLU A N 1
ATOM 950 C CA . GLU A 1 125 ? 25.986 3.862 68.246 1.00 66.88 125 GLU A CA 1
ATOM 951 C C . GLU A 1 125 ? 25.314 4.062 69.613 1.00 66.88 125 GLU A C 1
ATOM 953 O O . GLU A 1 125 ? 26.001 4.370 70.591 1.00 66.88 125 GLU A O 1
ATOM 958 N N . ASN A 1 126 ? 23.997 3.869 69.713 1.00 66.00 126 ASN A N 1
ATOM 959 C CA . ASN A 1 126 ? 23.280 3.972 70.987 1.00 66.00 126 ASN A CA 1
ATOM 960 C C . ASN A 1 126 ? 23.627 2.810 71.922 1.00 66.00 126 ASN A C 1
ATOM 962 O O . ASN A 1 126 ? 23.965 3.038 73.080 1.00 66.00 126 ASN A O 1
ATOM 966 N N . ASN A 1 127 ? 23.675 1.584 71.400 1.00 68.06 127 ASN A N 1
ATOM 967 C CA . ASN A 1 127 ? 24.019 0.403 72.190 1.00 68.06 127 ASN A CA 1
ATOM 968 C C . ASN A 1 127 ? 25.480 0.451 72.690 1.00 68.06 127 ASN A C 1
ATOM 970 O O . ASN A 1 127 ? 25.797 0.011 73.796 1.00 68.06 127 ASN A O 1
ATOM 974 N N . SER A 1 128 ? 26.384 1.053 71.906 1.00 64.50 128 SER A N 1
ATOM 975 C CA . SER A 1 128 ? 27.767 1.284 72.332 1.00 64.50 128 SER A CA 1
ATOM 976 C C . SER A 1 128 ? 27.883 2.374 73.406 1.00 64.50 128 SER A C 1
ATOM 978 O O . SER A 1 128 ? 28.739 2.254 74.282 1.00 64.50 128 SER A O 1
ATOM 980 N N . LYS A 1 129 ? 27.035 3.414 73.385 1.00 63.03 129 LYS A N 1
ATOM 981 C CA . LYS A 1 129 ? 26.971 4.432 74.453 1.00 63.03 129 LYS A CA 1
ATOM 982 C C . LYS A 1 129 ? 26.401 3.847 75.744 1.00 63.03 129 LYS A C 1
ATOM 984 O O . LYS A 1 129 ? 26.984 4.058 76.803 1.00 63.03 129 LYS A O 1
ATOM 989 N N . ASP A 1 130 ? 25.338 3.053 75.654 1.00 61.31 130 ASP A N 1
ATOM 990 C CA . ASP A 1 130 ? 24.704 2.411 76.812 1.00 61.31 130 ASP A CA 1
ATOM 991 C C . ASP A 1 130 ? 25.656 1.447 77.532 1.00 61.31 130 ASP A C 1
ATOM 993 O O . ASP A 1 130 ? 25.728 1.430 78.764 1.00 61.31 130 ASP A O 1
ATOM 997 N N . LYS A 1 131 ? 26.476 0.708 76.773 1.00 63.44 131 LYS A N 1
ATOM 998 C CA . LYS A 1 131 ? 27.515 -0.158 77.340 1.00 63.44 131 LYS A CA 1
ATOM 999 C C . LYS A 1 131 ? 28.579 0.638 78.105 1.00 63.44 131 LYS A C 1
ATOM 1001 O O . LYS A 1 131 ? 28.912 0.271 79.230 1.00 63.44 131 LYS A O 1
ATOM 1006 N N . VAL A 1 132 ? 29.031 1.770 77.557 1.00 61.75 132 VAL A N 1
ATOM 1007 C CA . VAL A 1 132 ? 29.994 2.669 78.220 1.00 61.75 132 VAL A CA 1
ATOM 1008 C C . VAL A 1 132 ? 29.427 3.235 79.528 1.00 61.75 132 VAL A C 1
ATOM 1010 O O . VAL A 1 132 ? 30.121 3.208 80.541 1.00 61.75 132 VAL A O 1
ATOM 1013 N N . TYR A 1 133 ? 28.162 3.672 79.563 1.00 58.03 133 TYR A N 1
ATOM 1014 C CA . TYR A 1 133 ? 27.528 4.129 80.811 1.00 58.03 133 TYR A CA 1
ATOM 1015 C C . TYR A 1 133 ? 27.403 3.009 81.856 1.00 58.03 133 TYR A C 1
ATOM 1017 O O . TYR A 1 133 ? 27.560 3.263 83.052 1.00 58.03 133 TYR A O 1
ATOM 1025 N N . SER A 1 134 ? 27.164 1.769 81.419 1.00 60.06 134 SER A N 1
ATOM 1026 C CA . SER A 1 134 ? 27.060 0.612 82.316 1.00 60.06 134 SER A CA 1
ATOM 1027 C C . SER A 1 134 ? 28.399 0.191 82.940 1.00 60.06 134 SER A C 1
ATOM 1029 O O . SER A 1 134 ? 28.424 -0.257 84.087 1.00 60.06 134 SER A O 1
ATOM 1031 N N . ASP A 1 135 ? 29.512 0.379 82.224 1.00 59.72 135 ASP A N 1
ATOM 1032 C CA . ASP A 1 135 ? 30.850 0.008 82.695 1.00 59.72 135 ASP A CA 1
ATOM 1033 C C . ASP A 1 135 ? 31.412 1.032 83.701 1.00 59.72 135 ASP A C 1
ATOM 1035 O O . ASP A 1 135 ? 32.069 0.646 84.670 1.00 59.72 135 ASP A O 1
ATOM 1039 N N . ILE A 1 136 ? 31.083 2.323 83.549 1.00 59.91 136 ILE A N 1
ATOM 1040 C CA . ILE A 1 136 ? 31.484 3.389 84.490 1.00 59.91 136 ILE A CA 1
ATOM 1041 C C . ILE A 1 136 ? 30.830 3.188 85.870 1.00 59.91 136 ILE A C 1
ATOM 1043 O O . ILE A 1 136 ? 31.447 3.452 86.900 1.00 59.91 136 ILE A O 1
ATOM 1047 N N . ASN A 1 137 ? 29.604 2.660 85.910 1.00 57.47 137 ASN A N 1
ATOM 1048 C CA . ASN A 1 137 ? 28.827 2.500 87.143 1.00 57.47 137 ASN A CA 1
ATOM 1049 C C . ASN A 1 137 ? 29.143 1.206 87.927 1.00 57.47 137 ASN A C 1
ATOM 1051 O O . ASN A 1 137 ? 28.538 0.952 88.963 1.00 57.47 137 ASN A O 1
ATOM 1055 N N . LYS A 1 138 ? 30.066 0.365 87.432 1.00 59.75 138 LYS A N 1
ATOM 1056 C CA . LYS A 1 138 ? 30.478 -0.904 88.067 1.00 59.75 138 LYS A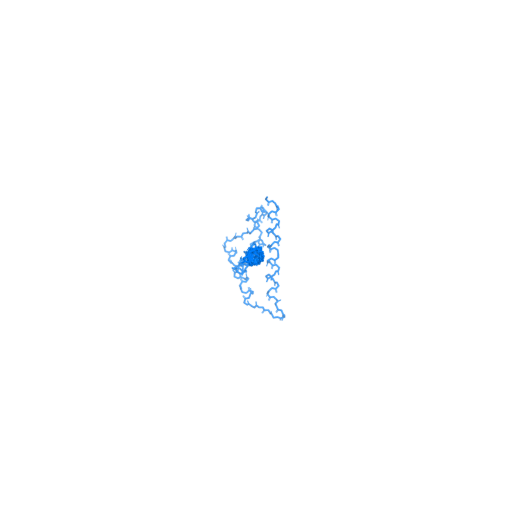 CA 1
ATOM 1057 C C . LYS A 1 138 ? 31.765 -0.814 88.900 1.00 59.75 138 LYS A C 1
ATOM 1059 O O . LYS A 1 138 ? 32.146 -1.816 89.495 1.00 59.75 138 LYS A O 1
ATOM 1064 N N . HIS A 1 139 ? 32.456 0.327 88.898 1.00 56.53 139 HIS A N 1
ATOM 1065 C CA . HIS A 1 139 ? 33.729 0.538 89.612 1.00 56.53 139 HIS A CA 1
ATOM 1066 C C . HIS A 1 139 ? 33.667 1.654 90.681 1.00 56.53 139 HIS A C 1
ATOM 1068 O O . HIS A 1 139 ? 34.713 2.087 91.162 1.00 56.53 139 HIS A O 1
ATOM 1074 N N . SER A 1 140 ? 32.467 2.120 91.055 1.00 50.16 140 SER A N 1
ATOM 1075 C CA . SER A 1 140 ? 32.219 2.902 92.286 1.00 50.16 140 SER A CA 1
ATOM 1076 C C . SER A 1 140 ? 31.643 2.001 93.370 1.00 50.16 140 SER A C 1
ATOM 1078 O O . SER A 1 140 ? 31.978 2.232 94.550 1.00 50.16 140 SER A O 1
#

Sequence (140 aa):
MELFALVIMALLCEAIWETLKMIWQNGKFSIDRLGALICGVVVALVVKVDMFSLVGLTQTTSIIGIVLTGIVISRGANFVHDLINTINNDKSLGNNIDTTVKILENKTEEKAVKDSNSLNKNLDENNSKDKVYSDINKHS